Protein AF-A0A9J6D7W5-F1 (afdb_monomer)

Sequence (139 aa):
MAYDKLWVLECILMQMKSLQLYEHIRKHEIMALPSKTCLDKHFQGFKSTFGFNPKVFSALEQKTKDTYEFSLHGGLVFDELKLYENIALKAREKLSGFVDLGNFTEPEHKTSLSDHGLIIMFQPFQARASISYARGAAR

Foldseek 3Di:
DDDDPVLLVVLVVVCVVPVVVSVVCVVVVVDPHDDPVVSVVVVVVPDDDADDDVVVVVVVCVVCVPPDPLQQDWDKDKDKDFDDQDWDQDPVRDIDQFAPPDPPQDPVRRPPGFGIKIKIKTGGPNDPDIDIGIHTHDD

Radius of gyration: 18.97 Å; Cα contacts (8 Å, |Δi|>4): 175; chains: 1; bounding box: 42×45×46 Å

Solvent-accessible surface ar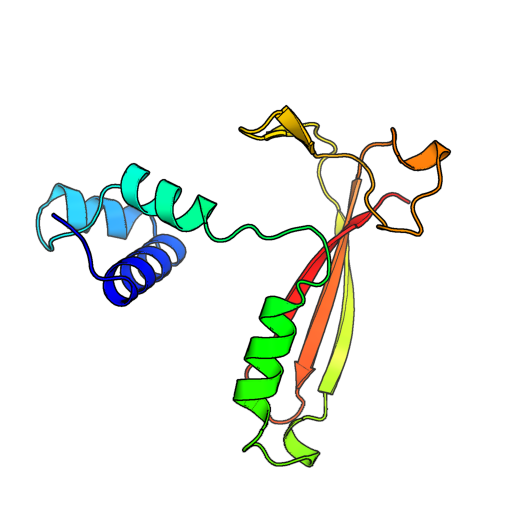ea (backbone atoms only — not comparable to full-atom values): 8279 Å² total; per-residue (Å²): 134,88,77,54,71,68,59,51,50,52,54,49,54,47,36,73,75,34,55,66,60,46,52,48,40,41,76,69,62,75,46,100,60,81,51,69,72,57,50,50,59,55,50,65,71,64,71,80,64,78,44,89,56,67,70,56,53,55,53,48,50,65,71,44,70,88,50,61,72,78,47,70,42,56,50,81,47,73,52,75,44,82,45,79,70,48,81,47,77,42,102,76,79,48,76,41,35,42,30,50,61,65,95,73,48,50,81,81,43,56,80,34,59,14,38,27,29,45,32,44,30,44,40,36,74,72,45,90,74,65,51,78,40,53,26,41,31,59,135

Nearest PDB structures (foldseek):
  8gym-assembly1_s3  T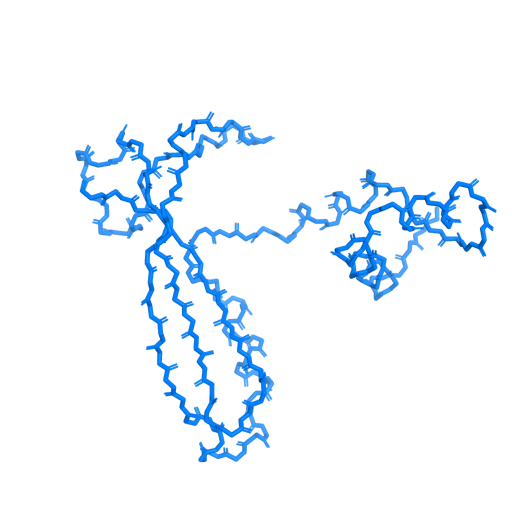M=3.105E-01  e=5.511E+00  Tetrahymena thermophila SB210
  2c7s-assembly1_A  TM=4.361E-01  e=7.538E+00  Homo sapiens
  7b9s-assembly1_E  TM=2.634E-01  e=8.544E+00  Mycobacterium xenopi RIVM700367

Structure (mmCIF, N/CA/C/O backbone):
data_AF-A0A9J6D7W5-F1
#
_entry.id   AF-A0A9J6D7W5-F1
#
loop_
_atom_site.group_PDB
_atom_site.id
_atom_site.type_symbol
_atom_site.label_atom_id
_atom_site.label_alt_id
_atom_site.label_comp_id
_atom_site.label_asym_id
_atom_site.label_entity_id
_atom_site.label_seq_id
_atom_site.pdbx_PDB_ins_code
_atom_site.Cartn_x
_atom_site.Cartn_y
_atom_site.Cartn_z
_atom_site.occupancy
_atom_site.B_iso_or_equiv
_atom_site.auth_seq_id
_atom_site.auth_comp_id
_atom_site.auth_asym_id
_atom_site.auth_atom_id
_atom_site.pdbx_PDB_model_num
ATOM 1 N N . MET A 1 1 ? -5.574 14.822 23.445 1.00 57.56 1 MET A N 1
ATOM 2 C CA . MET A 1 1 ? -6.059 13.454 23.716 1.00 57.56 1 MET A CA 1
ATOM 3 C C . MET A 1 1 ? -5.242 12.487 22.881 1.00 57.56 1 MET A C 1
ATOM 5 O O . MET A 1 1 ? -5.096 12.727 21.688 1.00 57.56 1 MET A O 1
ATOM 9 N N . ALA A 1 2 ? -4.647 11.471 23.502 1.00 77.25 2 ALA A N 1
ATOM 10 C CA . ALA A 1 2 ? -4.000 10.386 22.773 1.00 77.25 2 ALA A CA 1
ATOM 11 C C . ALA A 1 2 ? -5.084 9.363 22.415 1.00 77.25 2 ALA A C 1
ATOM 13 O O . ALA A 1 2 ? -5.760 8.863 23.309 1.00 77.25 2 ALA A O 1
ATOM 14 N N . TYR A 1 3 ? -5.295 9.118 21.125 1.00 84.12 3 TYR A N 1
ATOM 15 C CA . TYR A 1 3 ? -6.196 8.062 20.674 1.00 84.12 3 TYR A CA 1
ATOM 16 C C . TYR A 1 3 ? -5.473 6.719 20.737 1.00 84.12 3 TYR A C 1
ATOM 18 O O . TYR A 1 3 ? -4.271 6.649 20.469 1.00 84.12 3 TYR A O 1
ATOM 26 N N . ASP A 1 4 ? -6.206 5.660 21.071 1.00 89.62 4 ASP A N 1
ATOM 27 C CA . ASP A 1 4 ? -5.668 4.309 20.979 1.00 89.62 4 ASP A CA 1
ATOM 28 C C . ASP A 1 4 ? -5.394 3.925 19.514 1.00 89.62 4 ASP A C 1
ATOM 30 O O . ASP A 1 4 ? -6.107 4.340 18.597 1.00 89.62 4 ASP A O 1
ATOM 34 N N . LYS A 1 5 ? -4.352 3.123 19.279 1.00 87.25 5 LYS A N 1
ATOM 35 C CA . LYS A 1 5 ? -3.926 2.749 17.923 1.00 87.25 5 LYS A CA 1
ATOM 36 C C . LYS A 1 5 ? -4.986 1.922 17.197 1.00 87.25 5 LYS A C 1
ATOM 38 O O . LYS A 1 5 ? -5.144 2.099 15.991 1.00 87.25 5 LYS A O 1
ATOM 43 N N . LEU A 1 6 ? -5.705 1.050 17.911 1.00 89.81 6 LEU A N 1
ATOM 44 C CA . LEU A 1 6 ? -6.789 0.259 17.323 1.00 89.81 6 LEU A CA 1
ATOM 45 C C . LEU A 1 6 ? -7.963 1.161 16.948 1.00 89.81 6 LEU A C 1
ATOM 47 O O . LEU A 1 6 ? -8.497 1.049 15.850 1.00 89.81 6 LEU A O 1
ATOM 51 N N . TRP A 1 7 ? -8.292 2.127 17.807 1.00 91.12 7 TRP A N 1
ATOM 52 C CA . TRP A 1 7 ? -9.338 3.102 17.510 1.00 91.12 7 TRP A CA 1
ATOM 53 C C . TRP A 1 7 ? -9.027 3.947 16.270 1.00 91.12 7 TRP A C 1
ATOM 55 O O . TRP A 1 7 ? -9.885 4.147 15.411 1.00 91.12 7 TRP A O 1
ATOM 65 N N . VAL A 1 8 ? -7.781 4.410 16.133 1.00 90.94 8 VAL A N 1
ATOM 66 C CA . VAL A 1 8 ? -7.353 5.149 14.937 1.00 90.94 8 VAL A CA 1
ATOM 67 C C . VAL A 1 8 ? -7.432 4.272 13.685 1.00 90.94 8 VAL A C 1
ATOM 69 O O . VAL A 1 8 ? -7.832 4.767 12.634 1.00 90.94 8 VAL A O 1
ATOM 72 N N . LEU A 1 9 ? -7.094 2.982 13.782 1.00 90.38 9 LEU A N 1
ATOM 73 C CA . LEU A 1 9 ? -7.218 2.043 12.666 1.00 90.38 9 LEU A CA 1
ATOM 74 C C . LEU A 1 9 ? -8.679 1.878 12.219 1.00 90.38 9 LEU A C 1
ATOM 76 O O . LEU A 1 9 ? -8.950 1.947 11.024 1.00 90.38 9 LEU A O 1
ATOM 80 N N . GLU A 1 10 ? -9.619 1.735 13.153 1.00 91.81 10 GLU A N 1
ATOM 81 C CA . GLU A 1 10 ? -11.053 1.686 12.832 1.00 91.81 10 GLU A CA 1
ATOM 82 C C . GLU A 1 10 ? -11.529 2.983 12.166 1.00 91.81 10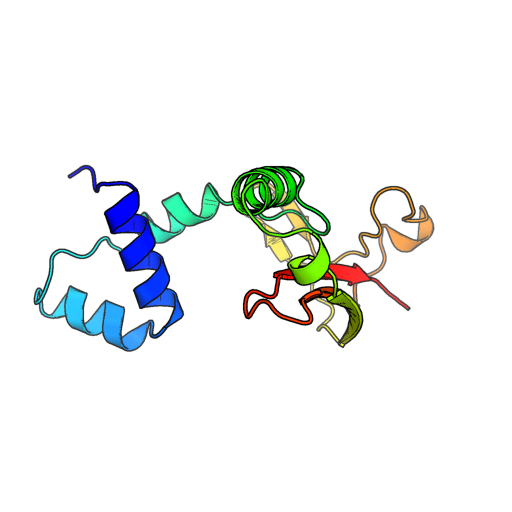 GLU A C 1
ATOM 84 O O . GLU A 1 10 ? -12.206 2.950 11.138 1.00 91.81 10 GLU A O 1
ATOM 89 N N . CYS A 1 11 ? -11.093 4.141 12.670 1.00 92.50 11 CYS A N 1
ATOM 90 C CA . CYS A 1 11 ? -11.404 5.436 12.058 1.00 92.50 11 CYS A CA 1
ATOM 91 C C . CYS A 1 11 ? -10.881 5.531 10.614 1.00 92.50 11 CYS A C 1
ATOM 93 O O . CYS A 1 11 ? -11.571 6.046 9.732 1.00 92.50 11 CYS A O 1
ATOM 95 N N . ILE A 1 12 ? -9.681 5.004 10.359 1.00 90.94 12 ILE A N 1
ATOM 96 C CA . ILE A 1 12 ? -9.101 4.897 9.017 1.00 90.94 12 ILE A CA 1
ATOM 97 C C . ILE A 1 12 ? -9.972 4.006 8.122 1.00 90.94 12 ILE A C 1
ATOM 99 O O . ILE A 1 12 ? -10.311 4.405 7.006 1.00 90.94 12 ILE A O 1
ATOM 103 N N . LEU A 1 13 ? -10.372 2.825 8.602 1.00 91.75 13 LEU A N 1
ATOM 104 C CA . LEU A 1 13 ? -11.224 1.901 7.850 1.00 91.75 13 LEU A CA 1
ATOM 105 C C . LEU A 1 13 ? -12.580 2.535 7.513 1.00 91.75 13 LEU A C 1
ATOM 107 O O . LEU A 1 13 ? -13.035 2.443 6.372 1.00 91.75 13 LEU A O 1
ATOM 111 N N . MET A 1 14 ? -13.195 3.239 8.464 1.00 92.44 14 MET A N 1
ATOM 112 C CA . MET A 1 14 ? -14.427 3.995 8.239 1.00 92.44 14 MET A CA 1
ATOM 113 C C . MET A 1 14 ? -14.248 5.071 7.164 1.00 92.44 14 MET A C 1
ATOM 115 O O . MET A 1 14 ? -15.067 5.165 6.247 1.00 92.44 14 MET A O 1
ATOM 119 N N . GLN A 1 15 ? -13.163 5.850 7.230 1.00 91.62 15 GLN A N 1
ATOM 120 C CA . GLN A 1 15 ? -12.862 6.885 6.241 1.00 91.62 15 GLN A CA 1
ATOM 121 C C . GLN A 1 15 ? -12.660 6.293 4.836 1.00 91.62 15 GLN A C 1
ATOM 123 O O . GLN A 1 15 ? -13.129 6.875 3.858 1.00 91.62 15 GLN A O 1
ATOM 128 N N . MET A 1 16 ? -12.007 5.128 4.731 1.00 89.75 16 MET A N 1
ATOM 129 C CA . MET A 1 16 ? -11.827 4.403 3.466 1.00 89.75 16 MET A CA 1
ATOM 130 C C . MET A 1 16 ? -13.153 3.905 2.878 1.00 89.75 16 MET A C 1
ATOM 132 O O . MET A 1 16 ? -13.280 3.824 1.659 1.00 89.75 16 MET A O 1
ATOM 136 N N . LYS A 1 17 ? -14.145 3.576 3.718 1.00 92.69 17 LYS A N 1
ATOM 137 C CA . LYS A 1 17 ? -15.490 3.185 3.266 1.00 92.69 17 LYS A CA 1
ATOM 138 C C . LYS A 1 17 ? -16.311 4.383 2.794 1.00 92.69 17 LYS A C 1
ATOM 140 O O . LYS A 1 17 ? -16.967 4.290 1.761 1.00 92.69 17 LYS A O 1
ATOM 145 N N . SER A 1 18 ? -16.300 5.490 3.537 1.00 93.69 18 SER A N 1
ATOM 146 C CA . SER A 1 18 ? -16.954 6.737 3.127 1.00 93.69 18 SER A CA 1
ATOM 147 C C . SER A 1 18 ? -16.397 7.948 3.874 1.00 93.69 18 SER A C 1
ATOM 149 O O . SER A 1 18 ? -16.630 8.133 5.071 1.00 93.69 18 SER A O 1
ATOM 151 N N . LEU A 1 19 ? -15.732 8.838 3.133 1.00 91.62 19 LEU A N 1
ATOM 152 C CA . LEU A 1 19 ? -15.229 10.105 3.667 1.00 91.62 19 LEU A CA 1
ATOM 153 C C . LEU A 1 19 ? -16.367 11.041 4.100 1.00 91.62 19 LEU A C 1
ATOM 155 O O . LEU A 1 19 ? -16.251 11.728 5.113 1.00 91.62 19 LEU A O 1
ATOM 159 N N . GLN A 1 20 ? -17.463 11.074 3.338 1.00 93.81 20 GLN A N 1
ATOM 160 C CA . GLN A 1 20 ? -18.594 11.964 3.613 1.00 93.81 20 GLN A CA 1
ATOM 161 C C . GLN A 1 20 ? -19.292 11.587 4.919 1.00 93.81 20 GLN A C 1
ATOM 163 O O . GLN A 1 20 ? -19.574 12.460 5.737 1.00 93.81 20 GLN A O 1
ATOM 168 N N . LEU A 1 21 ? -19.515 10.287 5.136 1.00 93.88 21 LEU A N 1
ATOM 169 C CA . LEU A 1 21 ? -20.118 9.789 6.369 1.00 93.88 21 LEU A CA 1
ATOM 170 C C . LEU A 1 21 ? -19.215 10.068 7.575 1.00 93.88 21 LEU A C 1
ATOM 172 O O . LEU A 1 21 ? -19.698 10.536 8.603 1.00 93.88 21 LEU A O 1
ATOM 176 N N . TYR A 1 22 ? -17.906 9.840 7.432 1.00 94.62 22 TYR A N 1
ATOM 177 C CA . TYR A 1 22 ? -16.933 10.123 8.487 1.00 94.62 22 TYR A CA 1
ATOM 178 C C . TYR A 1 22 ? -16.963 11.601 8.916 1.00 94.62 22 TYR A C 1
ATOM 180 O O . TYR A 1 22 ? -17.067 11.909 10.103 1.00 94.62 22 TYR A O 1
ATOM 188 N N . GLU A 1 23 ? -16.935 12.530 7.954 1.00 93.50 23 GLU A N 1
ATOM 189 C CA . GLU A 1 23 ? -17.006 13.967 8.246 1.00 93.50 23 GLU A CA 1
ATOM 190 C C . GLU A 1 23 ? -18.369 14.390 8.803 1.00 93.50 23 GLU A C 1
ATOM 192 O O . GLU A 1 23 ? -18.419 15.273 9.655 1.00 93.50 23 GLU A O 1
ATOM 197 N N . HIS A 1 24 ? -19.468 13.766 8.372 1.00 95.19 24 HIS A N 1
ATOM 198 C CA . HIS A 1 24 ? -20.793 14.028 8.932 1.00 95.19 24 HIS A CA 1
ATOM 199 C C . HIS A 1 24 ? -20.856 13.648 10.420 1.00 95.19 24 HIS A C 1
ATOM 201 O O . HIS A 1 24 ? -21.170 14.498 11.251 1.00 95.19 24 HIS A O 1
ATOM 207 N N . ILE A 1 25 ? -20.470 12.415 10.772 1.00 94.75 25 ILE A N 1
ATOM 208 C CA . ILE A 1 25 ? -20.447 11.929 12.165 1.00 94.75 25 ILE A CA 1
ATOM 209 C C . ILE A 1 25 ? -19.568 12.830 13.039 1.00 94.75 25 ILE A C 1
ATOM 211 O O . ILE A 1 25 ? -19.951 13.177 14.156 1.00 94.75 25 ILE A O 1
ATOM 215 N N . ARG A 1 26 ? -18.411 13.249 12.513 1.00 93.50 26 ARG A N 1
ATOM 216 C CA . ARG A 1 26 ? -17.476 14.130 13.214 1.00 93.50 26 ARG A CA 1
ATOM 217 C C . ARG A 1 26 ? -18.032 15.543 13.417 1.00 93.50 26 ARG A C 1
ATOM 219 O O . ARG A 1 26 ? -17.905 16.079 14.511 1.00 93.50 26 ARG A O 1
ATOM 226 N N . LYS A 1 27 ? -18.609 16.164 12.381 1.00 93.94 27 LYS A N 1
ATOM 227 C CA . LYS A 1 27 ? -19.135 17.544 12.440 1.00 93.94 27 LYS A CA 1
ATOM 228 C C . LYS A 1 27 ? -20.363 17.674 13.332 1.00 93.94 27 LYS A C 1
ATOM 230 O O . LYS A 1 27 ? -20.533 18.711 13.957 1.00 93.94 27 LYS A O 1
ATOM 235 N N . HIS A 1 28 ? -21.201 16.643 13.367 1.00 95.44 28 HIS A N 1
ATOM 236 C CA . HIS A 1 28 ? -22.376 16.592 14.234 1.00 95.44 28 HIS A CA 1
ATOM 237 C C . HIS A 1 28 ? -22.067 16.039 15.632 1.00 95.44 28 HIS A C 1
ATOM 239 O O . HIS A 1 28 ? -22.997 15.802 16.393 1.00 95.44 28 HIS A O 1
ATOM 245 N N . GLU A 1 29 ? -20.787 15.809 15.955 1.00 90.12 29 GLU A N 1
ATOM 246 C CA . GLU A 1 29 ? -20.323 15.330 17.266 1.00 90.12 29 GLU A CA 1
ATOM 247 C C . GLU A 1 29 ? -21.041 14.056 17.749 1.00 90.12 29 GLU A C 1
ATOM 249 O O . GLU A 1 29 ? -21.130 13.783 18.942 1.00 90.12 29 GLU A O 1
ATOM 254 N N . ILE A 1 30 ? -21.517 13.233 16.807 1.00 93.06 30 ILE A N 1
ATOM 255 C CA . ILE A 1 30 ? -22.225 11.977 17.095 1.00 93.06 30 ILE A CA 1
ATOM 256 C C . ILE A 1 30 ? -21.274 10.992 17.797 1.00 93.06 30 ILE A C 1
ATOM 258 O O . ILE A 1 30 ? -21.695 10.175 18.613 1.00 93.06 30 ILE A O 1
ATOM 262 N N . MET A 1 31 ? -19.979 11.067 17.476 1.00 89.94 31 MET A N 1
ATOM 263 C CA . MET A 1 31 ? -18.921 10.241 18.050 1.00 89.94 31 MET A CA 1
ATOM 264 C C . MET A 1 31 ? -17.596 11.012 18.098 1.00 89.94 31 MET A C 1
ATOM 266 O O . MET A 1 31 ? -17.302 11.825 17.219 1.00 89.94 31 MET A O 1
ATOM 270 N N . ALA A 1 32 ? -16.760 10.716 19.098 1.00 88.19 32 ALA A N 1
ATOM 271 C CA . ALA A 1 32 ? -15.424 11.291 19.236 1.00 88.19 32 ALA A CA 1
ATOM 272 C C . ALA A 1 32 ? -14.461 10.756 18.157 1.00 88.19 32 ALA A C 1
ATOM 274 O O . ALA A 1 32 ? -13.772 9.750 18.346 1.00 88.19 32 ALA A O 1
ATOM 275 N N . LEU A 1 33 ? -14.414 11.447 17.015 1.00 91.62 33 LEU A N 1
ATOM 276 C CA . LEU A 1 33 ? -13.577 11.087 15.873 1.00 91.62 33 LEU A CA 1
ATOM 277 C C . LEU A 1 33 ? -12.346 12.002 15.735 1.00 91.62 33 LEU A C 1
ATOM 279 O O . LEU A 1 33 ? -12.465 13.232 15.818 1.00 91.62 33 LEU A O 1
ATOM 283 N N . PRO A 1 34 ? -11.154 11.438 15.458 1.00 91.56 34 PRO A N 1
ATOM 284 C CA . PRO A 1 34 ? -9.967 12.226 15.163 1.00 91.56 34 PRO A CA 1
ATOM 285 C C . PRO A 1 34 ? -10.162 13.081 13.906 1.00 91.56 34 PRO A C 1
ATOM 287 O O . PRO A 1 34 ? -10.893 12.736 12.973 1.00 91.56 34 PRO A O 1
ATOM 290 N N . SER A 1 35 ? -9.471 14.221 13.864 1.00 89.12 35 SER A N 1
ATOM 291 C CA . SER A 1 35 ? -9.454 15.067 12.672 1.00 89.12 35 SER A CA 1
ATOM 292 C C . SER A 1 35 ? -8.737 14.379 11.514 1.00 89.12 35 SER A C 1
ATOM 294 O O . SER A 1 35 ? -7.829 13.571 11.722 1.00 89.12 35 SER A O 1
ATOM 296 N N . LYS A 1 36 ? -9.076 14.772 10.283 1.00 86.62 36 LYS A N 1
ATOM 297 C CA . LYS A 1 36 ? -8.385 14.308 9.075 1.00 86.62 36 LYS A CA 1
ATOM 298 C C . LYS A 1 36 ? -6.863 14.458 9.182 1.00 86.62 36 LYS A C 1
ATOM 300 O O . LYS A 1 36 ? -6.136 13.511 8.934 1.00 86.62 36 LYS A O 1
ATOM 305 N N . THR A 1 37 ? -6.378 15.593 9.688 1.00 87.12 37 THR A N 1
ATOM 306 C CA . THR A 1 37 ? -4.940 15.829 9.901 1.00 87.12 37 THR A CA 1
ATOM 307 C C . THR A 1 37 ? -4.313 14.842 10.892 1.00 87.12 37 THR A C 1
ATOM 309 O O . THR A 1 37 ? -3.140 14.497 10.767 1.00 87.12 37 THR A O 1
ATOM 312 N N . CYS A 1 38 ? -5.064 14.392 11.902 1.00 87.44 38 CYS A N 1
ATOM 313 C CA . CYS A 1 38 ? -4.604 13.374 12.844 1.00 87.44 38 CYS A CA 1
ATOM 314 C C . CYS A 1 38 ? -4.490 12.002 12.163 1.00 87.44 38 CYS A C 1
ATOM 316 O O . CYS A 1 38 ? -3.470 11.329 12.336 1.00 87.44 38 CYS A O 1
ATOM 318 N N . LEU A 1 39 ? -5.481 11.632 11.345 1.00 88.19 39 LEU A N 1
ATOM 319 C CA . LEU A 1 39 ? -5.448 10.408 10.542 1.00 88.19 39 LEU A CA 1
ATOM 320 C C . LEU A 1 39 ? -4.307 10.431 9.523 1.00 88.19 39 LEU A C 1
ATOM 322 O O . LEU A 1 39 ? -3.533 9.481 9.465 1.00 88.19 39 LEU A O 1
ATOM 326 N N . ASP A 1 40 ? -4.124 11.537 8.800 1.00 84.31 40 ASP A N 1
ATOM 327 C CA . ASP A 1 40 ? -3.056 11.700 7.806 1.00 84.31 40 ASP A CA 1
ATOM 328 C C . ASP A 1 40 ? -1.665 11.507 8.432 1.00 84.31 40 ASP A C 1
ATOM 330 O O . ASP A 1 40 ? -0.800 10.847 7.856 1.00 84.31 40 ASP A O 1
ATOM 334 N N . LYS A 1 41 ? -1.446 12.018 9.652 1.00 85.75 41 LYS A N 1
ATOM 335 C CA . LYS A 1 41 ? -0.198 11.795 10.404 1.00 85.75 41 LYS A CA 1
ATOM 336 C C . LYS A 1 41 ? 0.038 10.317 10.718 1.00 85.75 41 LYS A C 1
ATOM 338 O O . LYS A 1 41 ? 1.176 9.859 10.639 1.00 85.75 41 LYS A O 1
ATOM 343 N N . HIS A 1 42 ? -1.014 9.569 11.051 1.00 83.56 42 HIS A N 1
ATOM 344 C CA . HIS A 1 42 ? -0.908 8.126 11.278 1.00 83.56 42 HIS A CA 1
ATOM 345 C C . HIS A 1 42 ? -0.670 7.379 9.961 1.00 83.56 42 HIS A C 1
ATOM 347 O O . HIS A 1 42 ? 0.222 6.533 9.895 1.00 83.56 42 HIS A O 1
ATOM 353 N N . PHE A 1 43 ? -1.368 7.760 8.888 1.00 79.25 43 PHE A N 1
ATOM 354 C CA . PHE A 1 43 ? -1.167 7.238 7.536 1.00 79.25 43 PHE A CA 1
ATOM 355 C C . PHE A 1 43 ? 0.263 7.422 7.024 1.00 79.25 43 PHE A C 1
ATOM 357 O O . PHE A 1 43 ? 0.824 6.503 6.436 1.00 79.25 43 PHE A O 1
ATOM 364 N N . GLN A 1 44 ? 0.904 8.560 7.300 1.00 75.81 44 GLN A N 1
ATOM 365 C CA . GLN A 1 44 ? 2.305 8.794 6.926 1.00 75.81 44 GLN A CA 1
ATOM 366 C C . GLN A 1 44 ? 3.288 7.797 7.567 1.00 75.81 44 GLN A C 1
ATOM 368 O O . GLN A 1 44 ? 4.380 7.584 7.030 1.00 75.81 44 GLN A O 1
ATOM 373 N N . GLY A 1 45 ? 2.919 7.184 8.698 1.00 70.88 45 GLY A N 1
ATOM 374 C CA . GLY A 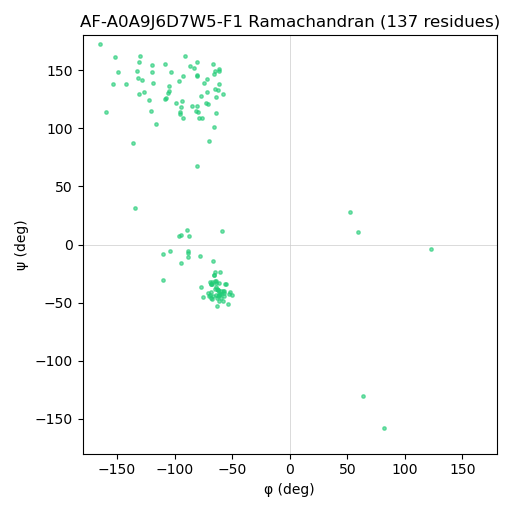1 45 ? 3.676 6.097 9.320 1.00 70.88 45 GLY A CA 1
ATOM 375 C C . GLY A 1 45 ? 3.626 4.799 8.508 1.00 70.88 45 GLY A C 1
ATOM 376 O O . GLY A 1 45 ? 4.619 4.069 8.445 1.00 70.88 45 GLY A O 1
ATOM 377 N N . PHE A 1 46 ? 2.516 4.550 7.808 1.00 70.19 46 PHE A N 1
ATOM 378 C CA . PHE A 1 46 ? 2.345 3.441 6.872 1.00 70.19 46 PHE A CA 1
ATOM 379 C C . PHE A 1 46 ? 2.987 3.787 5.522 1.00 70.19 46 PHE A C 1
ATOM 381 O O . PHE A 1 46 ? 2.324 3.982 4.505 1.00 70.19 46 PHE A O 1
ATOM 388 N N . LYS A 1 47 ? 4.318 3.885 5.491 1.00 62.69 47 LYS A N 1
ATOM 389 C CA . LYS A 1 47 ? 5.049 4.013 4.226 1.00 62.69 47 LYS A CA 1
ATOM 390 C C . LYS A 1 47 ? 4.889 2.735 3.404 1.00 62.69 47 LYS A C 1
ATOM 392 O O . LYS A 1 47 ? 5.585 1.753 3.649 1.00 62.69 47 LYS A O 1
ATOM 397 N N . SER A 1 48 ? 4.011 2.774 2.409 1.00 61.41 48 SER A N 1
ATOM 398 C CA . SER A 1 48 ? 4.030 1.815 1.308 1.00 61.41 48 SER A CA 1
ATOM 399 C C . SER A 1 48 ? 5.078 2.267 0.289 1.00 61.41 48 SER A C 1
ATOM 401 O O . SER A 1 48 ? 4.995 3.363 -0.271 1.00 61.41 48 SER A O 1
ATOM 403 N N . THR A 1 49 ? 6.132 1.473 0.123 1.00 62.69 49 THR A N 1
ATOM 404 C CA . THR A 1 49 ? 7.095 1.615 -0.975 1.00 62.69 49 THR A CA 1
ATOM 405 C C . THR A 1 49 ? 6.589 0.844 -2.188 1.00 62.69 49 THR A C 1
ATOM 407 O O . THR A 1 49 ? 5.861 -0.129 -2.026 1.00 62.69 49 THR A O 1
ATOM 410 N N . PHE A 1 50 ? 6.979 1.255 -3.397 1.00 66.50 50 PHE A N 1
ATOM 411 C CA . PHE A 1 50 ? 6.638 0.505 -4.605 1.00 66.50 50 PHE A CA 1
ATOM 412 C C . PHE A 1 50 ? 7.242 -0.905 -4.575 1.00 66.50 50 PHE A C 1
ATOM 414 O O . PHE A 1 50 ? 8.402 -1.105 -4.201 1.00 66.50 50 PHE A O 1
ATOM 421 N N . GLY A 1 51 ? 6.448 -1.885 -5.005 1.00 71.25 51 GLY A N 1
ATOM 422 C CA . GLY A 1 51 ? 6.803 -3.300 -4.973 1.00 71.25 51 GLY A CA 1
ATOM 423 C C . GLY A 1 51 ? 6.580 -3.986 -3.627 1.00 71.25 51 GLY A C 1
ATOM 424 O O . GLY A 1 51 ? 5.757 -3.582 -2.809 1.00 71.25 51 GLY A O 1
ATOM 425 N N . PHE A 1 52 ? 7.301 -5.084 -3.433 1.00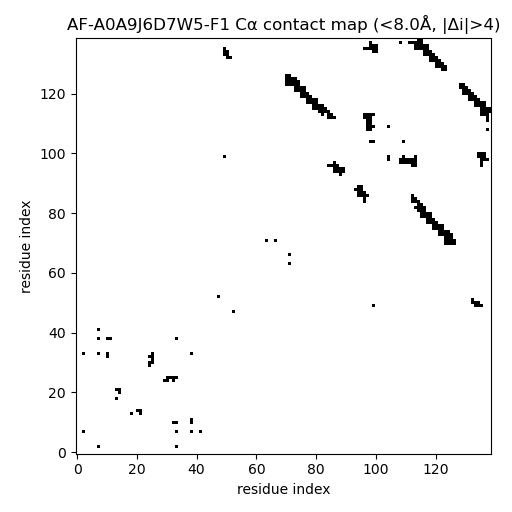 75.44 52 PHE A N 1
ATOM 426 C CA . PHE A 1 52 ? 7.107 -6.001 -2.319 1.00 75.44 52 PHE A CA 1
ATOM 427 C C . PHE A 1 52 ? 7.605 -5.417 -0.994 1.00 75.44 52 PHE A C 1
ATOM 429 O O . PHE A 1 52 ? 8.777 -5.072 -0.857 1.00 75.44 52 PHE A O 1
ATOM 436 N N . ASN A 1 53 ? 6.711 -5.321 -0.005 1.00 78.94 53 ASN A N 1
ATOM 437 C CA . ASN A 1 53 ? 7.049 -4.863 1.341 1.00 78.94 53 ASN A CA 1
ATOM 438 C C . ASN A 1 53 ? 7.323 -6.073 2.253 1.00 78.94 53 ASN A C 1
ATOM 440 O O . ASN A 1 53 ? 6.373 -6.781 2.598 1.00 78.94 53 ASN A O 1
ATOM 444 N N . PRO A 1 54 ? 8.571 -6.286 2.716 1.00 83.25 54 PRO A N 1
ATOM 445 C CA . PRO A 1 54 ? 8.921 -7.432 3.557 1.00 83.25 54 PRO A CA 1
ATOM 446 C C . PRO A 1 54 ? 8.076 -7.537 4.828 1.00 83.25 54 PRO A C 1
ATOM 448 O O . PRO A 1 54 ? 7.729 -8.634 5.245 1.00 83.25 54 PRO A O 1
ATOM 451 N N . LYS A 1 55 ? 7.668 -6.400 5.412 1.00 83.88 55 LYS A N 1
ATOM 452 C CA . LYS A 1 55 ? 6.839 -6.385 6.628 1.00 83.88 55 LYS A CA 1
ATOM 453 C C . LYS A 1 55 ? 5.467 -7.008 6.400 1.00 83.88 55 LYS A C 1
ATOM 455 O O . LYS A 1 55 ? 4.917 -7.614 7.315 1.00 83.88 55 LYS A O 1
ATOM 460 N N . VAL A 1 56 ? 4.918 -6.847 5.195 1.00 82.00 56 VAL A N 1
ATOM 461 C CA . VAL A 1 56 ? 3.646 -7.470 4.828 1.00 82.00 56 VAL A CA 1
ATOM 462 C C . VAL A 1 56 ? 3.846 -8.979 4.736 1.00 82.00 56 VAL A C 1
ATOM 464 O O . VAL A 1 56 ? 3.088 -9.705 5.363 1.00 82.00 56 VAL A O 1
ATOM 467 N N . PHE A 1 57 ? 4.909 -9.454 4.080 1.00 84.69 57 PHE A N 1
ATOM 468 C CA . PHE A 1 57 ? 5.221 -10.888 4.029 1.00 84.69 57 PHE A CA 1
ATOM 469 C C . PHE A 1 57 ? 5.445 -11.506 5.410 1.00 84.69 57 PHE A C 1
ATOM 471 O O . PHE A 1 57 ? 4.879 -12.556 5.679 1.00 84.69 57 PHE A O 1
ATOM 478 N N . SER A 1 58 ? 6.158 -10.839 6.321 1.00 88.50 58 SER A N 1
ATOM 479 C CA . SER A 1 58 ? 6.318 -11.331 7.698 1.00 88.50 58 SER A CA 1
ATOM 480 C C . SER A 1 58 ? 4.987 -11.415 8.455 1.00 88.50 58 SER A C 1
ATOM 482 O O . SER A 1 58 ? 4.752 -12.365 9.198 1.00 88.50 58 SER A O 1
ATOM 484 N N . ALA A 1 59 ? 4.090 -10.442 8.264 1.00 86.12 59 ALA A N 1
ATOM 485 C CA . ALA A 1 59 ? 2.758 -10.480 8.868 1.00 86.12 59 ALA A CA 1
ATOM 486 C C . ALA A 1 59 ? 1.883 -11.596 8.269 1.00 86.12 59 ALA A C 1
ATOM 488 O O . ALA A 1 59 ? 1.081 -12.206 8.976 1.00 86.12 59 ALA A O 1
ATOM 489 N N . LEU A 1 60 ? 2.044 -11.879 6.974 1.00 84.56 60 LEU A N 1
ATOM 490 C CA . LEU A 1 60 ? 1.358 -12.980 6.301 1.00 84.56 60 LEU A CA 1
ATOM 491 C C . LEU A 1 60 ? 1.868 -14.332 6.742 1.00 84.56 60 LEU A C 1
ATOM 493 O O . LEU A 1 60 ? 1.053 -15.199 7.033 1.00 84.56 60 LEU A O 1
ATOM 497 N N . GLU A 1 61 ? 3.182 -14.488 6.847 1.00 88.00 61 GLU A N 1
ATOM 498 C CA . GLU A 1 61 ? 3.807 -15.687 7.385 1.00 88.00 61 GLU A CA 1
ATOM 499 C C . GLU A 1 61 ? 3.232 -15.986 8.770 1.00 88.00 61 GLU A C 1
ATOM 501 O O . GLU A 1 61 ? 2.700 -17.068 8.979 1.00 88.00 61 GLU A O 1
ATOM 506 N N . GLN A 1 62 ? 3.211 -15.000 9.676 1.00 89.31 62 GLN A N 1
ATOM 507 C CA . GLN A 1 62 ? 2.610 -15.153 11.005 1.00 89.31 62 GLN A CA 1
ATOM 508 C C . GLN A 1 62 ? 1.138 -15.574 10.965 1.00 89.31 62 GLN A C 1
ATOM 510 O O . GLN A 1 62 ? 0.756 -16.467 11.712 1.00 89.31 62 GLN A O 1
ATOM 515 N N . LYS A 1 63 ? 0.321 -14.972 10.091 1.00 84.62 63 LYS A N 1
ATOM 516 C CA . LYS A 1 63 ? -1.091 -15.359 9.924 1.00 84.62 63 LYS A CA 1
ATOM 517 C C . LYS A 1 63 ? -1.276 -16.765 9.357 1.00 84.62 63 LYS A C 1
ATOM 519 O O . LYS A 1 63 ? -2.316 -17.372 9.573 1.00 84.62 63 LYS A O 1
ATOM 524 N N . THR A 1 64 ? -0.291 -17.242 8.612 1.00 83.69 64 THR A N 1
ATOM 525 C CA . THR A 1 64 ? -0.369 -18.471 7.825 1.00 83.69 64 THR A CA 1
ATOM 526 C C . THR A 1 64 ? 0.173 -19.689 8.580 1.00 83.69 64 THR A C 1
ATOM 528 O O . THR A 1 64 ? -0.141 -20.814 8.208 1.00 83.69 64 THR A O 1
ATOM 531 N N . LYS A 1 65 ? 0.925 -19.490 9.674 1.00 86.12 65 LYS A N 1
ATOM 532 C CA . LYS A 1 65 ? 1.563 -20.569 10.458 1.00 86.12 65 LYS A CA 1
ATOM 533 C C . LYS A 1 65 ? 0.613 -21.685 10.887 1.00 86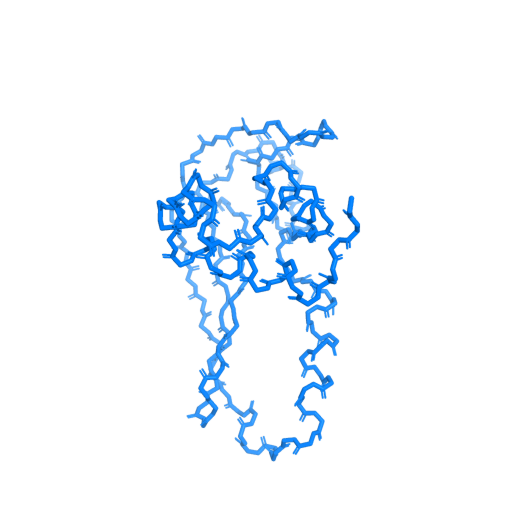.12 65 LYS A C 1
ATOM 535 O O . LYS A 1 65 ? 0.984 -22.848 10.798 1.00 86.12 65 LYS A O 1
ATOM 540 N N . ASP A 1 66 ? -0.598 -21.332 11.306 1.00 84.00 66 ASP A N 1
ATOM 541 C CA . ASP A 1 66 ? -1.582 -22.295 11.818 1.00 84.00 66 ASP A CA 1
ATOM 542 C C . ASP A 1 66 ? -2.561 -22.778 10.734 1.00 84.00 66 ASP A C 1
ATOM 544 O O . ASP A 1 66 ? -3.565 -23.427 11.024 1.00 84.00 66 ASP A O 1
ATOM 548 N N . THR A 1 67 ? -2.311 -22.426 9.470 1.00 81.19 67 THR A N 1
ATOM 549 C CA . THR A 1 67 ? -3.222 -22.722 8.363 1.00 81.19 67 THR A CA 1
ATOM 550 C C . THR A 1 67 ? -2.797 -24.007 7.650 1.00 81.19 67 THR A C 1
ATOM 552 O O . THR A 1 67 ? -1.616 -24.259 7.435 1.00 81.19 67 THR A O 1
ATOM 555 N N . TYR A 1 68 ? -3.771 -24.826 7.252 1.00 83.12 68 TYR A N 1
ATOM 556 C CA . TYR A 1 68 ? -3.527 -26.082 6.547 1.00 83.12 68 TYR A CA 1
ATOM 557 C C . TYR A 1 68 ? -2.840 -25.864 5.191 1.00 83.12 68 TYR A C 1
ATOM 559 O O . TYR A 1 68 ? -3.297 -25.051 4.388 1.00 83.12 68 TYR A O 1
ATOM 567 N N . GLU A 1 69 ? -1.796 -26.635 4.893 1.00 81.25 69 GLU A N 1
ATOM 568 C CA . GLU A 1 69 ? -0.933 -26.461 3.714 1.00 81.25 69 GLU A CA 1
ATOM 569 C C . GLU A 1 69 ? -1.705 -26.395 2.382 1.00 81.25 69 GLU A C 1
ATOM 571 O O . GLU A 1 69 ? -1.470 -25.511 1.556 1.00 81.25 69 GLU A O 1
ATOM 576 N N . PHE A 1 70 ? -2.714 -27.249 2.182 1.00 80.75 70 PHE A N 1
ATOM 577 C CA . PHE A 1 70 ? -3.507 -27.230 0.944 1.00 80.75 70 PHE A CA 1
ATOM 578 C C . PHE A 1 70 ? -4.330 -25.950 0.766 1.00 80.75 70 PHE A C 1
ATOM 580 O O . PHE A 1 70 ? -4.581 -25.529 -0.361 1.00 80.75 70 PHE A O 1
ATOM 587 N N . SER A 1 71 ? -4.695 -25.283 1.860 1.00 78.94 71 SER A N 1
ATOM 588 C CA . SER A 1 71 ? -5.441 -24.023 1.796 1.00 78.94 71 SER A CA 1
ATOM 589 C C . SER A 1 71 ? -4.569 -22.813 1.436 1.00 78.94 71 SER A C 1
ATOM 591 O O . SER A 1 71 ? -5.099 -21.747 1.122 1.00 78.94 71 SER A O 1
ATOM 593 N N . LEU A 1 72 ? -3.242 -22.995 1.425 1.00 81.69 72 LEU A N 1
ATOM 594 C CA . LEU A 1 72 ? -2.251 -21.990 1.027 1.00 81.69 72 LEU A CA 1
ATOM 595 C C . LEU A 1 72 ? -1.939 -22.008 -0.464 1.00 81.69 72 LEU A C 1
ATOM 597 O O . LEU A 1 72 ? -1.219 -21.141 -0.952 1.00 81.69 72 LEU A O 1
ATOM 601 N N . HIS A 1 73 ? -2.495 -22.970 -1.195 1.00 87.19 73 HIS A N 1
ATOM 602 C CA . HIS A 1 73 ? -2.363 -23.019 -2.638 1.00 87.19 73 HIS A CA 1
ATOM 603 C C . HIS A 1 73 ? -3.257 -21.955 -3.278 1.00 87.19 73 HIS A C 1
ATOM 605 O O . HIS A 1 73 ? -4.398 -21.724 -2.864 1.00 87.19 73 HIS A O 1
ATOM 611 N N . GLY A 1 74 ? -2.728 -21.300 -4.304 1.00 88.19 74 GLY A N 1
ATOM 612 C CA . GLY A 1 74 ? -3.400 -20.216 -4.999 1.00 88.19 74 GLY A CA 1
ATOM 613 C C . GLY A 1 74 ? -2.752 -19.900 -6.334 1.00 88.19 74 GLY A C 1
ATOM 614 O O . GLY A 1 74 ? -1.686 -20.416 -6.667 1.00 88.19 74 GLY A O 1
ATOM 615 N N . GLY A 1 75 ? -3.409 -19.032 -7.092 1.00 89.12 75 GLY A N 1
ATOM 616 C CA . GLY A 1 75 ? -2.876 -18.461 -8.319 1.00 89.12 75 GLY A CA 1
ATOM 617 C C . GLY A 1 75 ? -2.166 -17.139 -8.050 1.00 89.12 75 GLY A C 1
ATOM 618 O O . GLY A 1 75 ? -2.603 -16.341 -7.217 1.00 89.12 75 GLY A O 1
ATOM 619 N N . LEU A 1 76 ? -1.091 -16.889 -8.795 1.00 90.44 76 LEU A N 1
ATOM 620 C CA . LEU A 1 76 ? -0.527 -15.553 -8.936 1.00 90.44 76 LEU A CA 1
ATOM 621 C C . LEU A 1 76 ? -1.115 -14.923 -10.197 1.00 90.44 76 LEU A C 1
ATOM 623 O O . LEU A 1 76 ? -0.923 -15.438 -11.296 1.00 90.44 76 LEU A O 1
ATOM 627 N N . VAL A 1 77 ? -1.834 -13.822 -10.030 1.00 89.9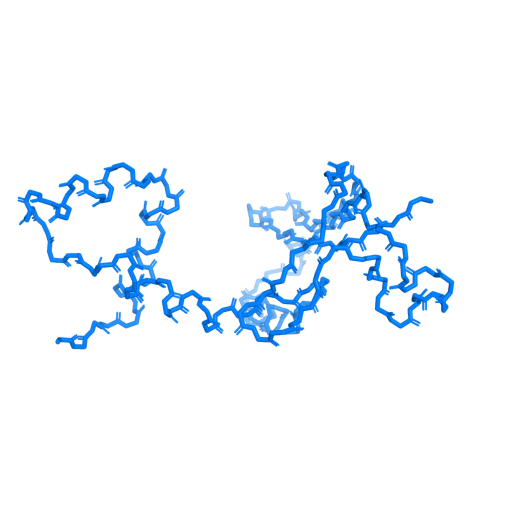4 77 VAL A N 1
ATOM 628 C CA . VAL A 1 77 ? -2.391 -13.032 -11.126 1.00 89.94 77 VAL A CA 1
ATOM 629 C C . VAL A 1 77 ? -1.547 -11.778 -11.266 1.00 89.94 77 VAL A C 1
ATOM 631 O O . VAL A 1 77 ? -1.252 -11.114 -10.274 1.00 89.94 77 VAL A O 1
ATOM 634 N N . PHE A 1 78 ? -1.152 -11.455 -12.487 1.00 90.00 78 PHE A N 1
ATOM 635 C CA . PHE A 1 78 ? -0.455 -10.219 -12.797 1.00 90.00 78 PHE A CA 1
ATOM 636 C C . PHE A 1 78 ? -1.164 -9.517 -13.948 1.00 90.00 78 PHE A C 1
ATOM 638 O O . PHE A 1 78 ? -1.654 -10.176 -14.863 1.00 90.00 78 PHE A O 1
ATOM 645 N N . ASP A 1 79 ? -1.239 -8.195 -13.871 1.00 90.81 79 ASP A N 1
ATOM 646 C CA . ASP A 1 79 ? -1.842 -7.356 -14.904 1.00 90.81 79 ASP A CA 1
ATOM 647 C C . ASP A 1 79 ? -1.203 -5.960 -14.901 1.00 90.81 79 ASP A C 1
ATOM 649 O O . ASP A 1 79 ? -0.573 -5.554 -13.920 1.00 90.81 79 ASP A O 1
ATOM 653 N N . GLU A 1 80 ? -1.361 -5.217 -15.991 1.00 87.44 80 GLU A N 1
ATOM 654 C CA . GLU A 1 80 ? -0.858 -3.854 -16.152 1.00 87.44 80 GLU A CA 1
ATOM 655 C C . GLU A 1 80 ? -2.011 -2.848 -16.130 1.00 87.44 80 GLU A C 1
ATOM 657 O O . GLU A 1 80 ? -2.936 -2.901 -16.937 1.00 87.44 80 GLU A O 1
ATOM 662 N N . LEU A 1 81 ? -1.928 -1.861 -15.240 1.00 87.50 81 LEU A N 1
ATOM 663 C CA . LEU A 1 81 ? -2.854 -0.736 -15.217 1.00 87.50 81 LEU A CA 1
ATOM 664 C C . LEU A 1 81 ? -2.222 0.466 -15.918 1.00 87.50 81 LEU A C 1
ATOM 666 O O . LEU A 1 81 ? -1.184 0.946 -15.471 1.00 87.50 81 LEU A O 1
ATOM 670 N N . LYS A 1 82 ? -2.851 1.006 -16.966 1.00 87.50 82 LYS A N 1
ATOM 671 C CA . LYS A 1 82 ? -2.410 2.276 -17.564 1.00 87.50 82 LYS A CA 1
ATOM 672 C C . LYS A 1 82 ? -2.568 3.411 -16.544 1.00 87.50 82 LYS A C 1
ATOM 674 O O . LYS A 1 82 ? -3.645 3.608 -15.980 1.00 87.50 82 LYS A O 1
ATOM 679 N N . LEU A 1 83 ? -1.492 4.154 -16.313 1.00 84.38 83 LEU A N 1
ATOM 680 C CA . LEU A 1 83 ? -1.427 5.315 -15.433 1.00 84.38 83 LEU A CA 1
ATOM 681 C C . LEU A 1 83 ? -1.304 6.594 -16.265 1.00 84.38 83 LEU A C 1
ATOM 683 O O . LEU A 1 83 ? -0.820 6.586 -17.395 1.00 84.38 83 LEU A O 1
ATOM 687 N N . TYR A 1 84 ? -1.729 7.712 -15.683 1.00 83.81 84 TYR A N 1
ATOM 688 C CA . TYR A 1 84 ? -1.390 9.020 -16.226 1.00 83.81 84 TYR A CA 1
ATOM 689 C C . TYR A 1 84 ? 0.052 9.355 -15.865 1.00 83.81 84 TYR A C 1
ATOM 691 O O . TYR A 1 84 ? 0.420 9.329 -14.688 1.00 83.81 84 TYR A O 1
ATOM 699 N N . GLU A 1 85 ? 0.835 9.719 -16.871 1.00 83.50 85 GLU A N 1
ATOM 700 C CA . GLU A 1 85 ? 2.197 10.203 -16.689 1.00 83.50 85 GLU A CA 1
ATOM 701 C C . GLU A 1 85 ? 2.168 11.521 -15.911 1.00 83.50 85 GLU A C 1
ATOM 703 O O . GLU A 1 85 ? 1.638 12.535 -16.369 1.00 83.50 85 GLU A O 1
ATOM 708 N N . ASN A 1 86 ? 2.694 11.503 -14.687 1.00 81.31 86 ASN A N 1
ATOM 709 C CA . ASN A 1 86 ? 2.743 12.684 -13.837 1.00 81.31 86 ASN A CA 1
ATOM 710 C C . ASN A 1 86 ? 3.906 12.587 -12.849 1.00 81.31 86 ASN A C 1
ATOM 712 O O . ASN A 1 86 ? 4.130 11.544 -12.233 1.00 81.31 86 ASN A O 1
ATOM 716 N N . ILE A 1 87 ? 4.606 13.704 -12.660 1.00 80.75 87 ILE A N 1
ATOM 717 C CA . ILE A 1 87 ? 5.639 13.856 -11.645 1.00 80.75 87 ILE A CA 1
ATOM 718 C C . ILE A 1 87 ? 5.023 14.500 -10.401 1.00 80.75 87 ILE A C 1
ATOM 720 O O . ILE A 1 87 ? 4.663 15.675 -10.394 1.00 80.75 87 ILE A O 1
ATOM 724 N N . ALA A 1 88 ? 4.975 13.746 -9.306 1.00 78.25 88 ALA A N 1
ATOM 725 C CA . ALA A 1 88 ? 4.546 14.244 -8.008 1.00 78.25 88 ALA A CA 1
ATOM 726 C C . ALA A 1 88 ? 5.735 14.382 -7.049 1.00 78.25 88 ALA A C 1
ATOM 728 O O . ALA A 1 88 ? 6.458 13.415 -6.777 1.00 78.25 88 ALA A O 1
ATOM 729 N N . LEU A 1 89 ? 5.892 15.578 -6.477 1.00 75.38 89 LEU A N 1
ATOM 730 C CA . LEU A 1 89 ? 6.795 15.844 -5.359 1.00 75.38 89 LEU A CA 1
ATOM 731 C C . LEU A 1 89 ? 6.135 15.391 -4.053 1.00 75.38 89 LEU A C 1
ATOM 733 O O . LEU A 1 89 ? 5.124 15.945 -3.621 1.00 75.38 89 LEU A O 1
ATOM 737 N N . LYS A 1 90 ? 6.701 14.372 -3.399 1.00 72.31 90 LYS A N 1
ATOM 738 C CA . LYS A 1 90 ? 6.253 13.974 -2.056 1.00 72.31 90 LYS A CA 1
ATOM 739 C C . LYS A 1 90 ? 6.862 14.900 -1.004 1.00 72.31 90 LYS A C 1
ATOM 741 O O . LYS A 1 90 ? 7.943 15.442 -1.203 1.00 72.31 90 LYS A O 1
ATOM 746 N N . ALA A 1 91 ? 6.216 14.992 0.163 1.00 63.31 91 ALA A N 1
ATOM 747 C CA . ALA A 1 91 ? 6.568 15.858 1.304 1.00 63.31 91 ALA A CA 1
ATOM 748 C C . ALA A 1 91 ? 7.976 15.651 1.929 1.00 63.31 91 ALA A C 1
ATOM 750 O O . ALA A 1 91 ? 8.244 16.136 3.022 1.00 63.31 91 ALA A O 1
ATOM 751 N N . ARG A 1 92 ? 8.868 14.893 1.280 1.00 61.66 92 ARG A N 1
ATOM 752 C CA . ARG A 1 92 ? 10.268 14.652 1.669 1.00 61.66 92 ARG A CA 1
ATOM 753 C C . ARG A 1 92 ? 11.221 14.786 0.476 1.00 61.66 92 ARG A C 1
ATOM 755 O O . ARG A 1 92 ? 12.157 14.003 0.374 1.00 61.66 92 ARG A O 1
ATOM 762 N N . GLU A 1 93 ? 10.885 15.651 -0.483 1.00 57.75 93 GLU A N 1
ATOM 763 C CA . GLU A 1 93 ? 11.662 15.906 -1.714 1.00 57.75 93 GLU A CA 1
ATOM 764 C C . GLU A 1 93 ? 11.883 14.671 -2.604 1.00 57.75 93 GLU A C 1
ATOM 766 O O . GLU A 1 93 ? 12.630 14.701 -3.578 1.00 57.75 93 GLU A O 1
ATOM 771 N N . LYS A 1 94 ? 11.189 13.565 -2.315 1.00 66.19 94 LYS A N 1
ATOM 772 C CA . LYS A 1 94 ? 11.229 12.379 -3.159 1.00 66.19 94 LYS A CA 1
ATOM 773 C C . LYS A 1 94 ? 10.314 12.609 -4.353 1.00 66.19 94 LYS A C 1
ATOM 775 O O . LYS A 1 94 ? 9.087 12.610 -4.209 1.00 66.19 94 LYS A O 1
ATOM 780 N N . LEU A 1 95 ? 10.934 12.778 -5.511 1.00 74.00 95 LEU A N 1
ATOM 781 C CA . LEU A 1 95 ? 10.264 12.785 -6.799 1.00 74.00 95 LEU A CA 1
ATOM 782 C C . LEU A 1 95 ? 9.662 11.390 -7.055 1.00 74.00 95 LEU A C 1
ATOM 784 O O . LEU A 1 95 ? 10.293 10.364 -6.791 1.00 74.00 95 LEU A O 1
ATOM 788 N N . SER A 1 96 ? 8.410 11.345 -7.496 1.00 75.62 96 SER A N 1
ATOM 789 C CA . SER A 1 96 ? 7.706 10.114 -7.869 1.00 75.62 96 SER A CA 1
ATOM 790 C C . SER A 1 96 ? 7.007 10.310 -9.205 1.00 75.62 96 SER A C 1
ATOM 792 O O . SER A 1 96 ? 6.621 11.435 -9.504 1.00 75.62 96 SER A O 1
ATOM 794 N N . GLY A 1 97 ? 6.866 9.243 -9.992 1.00 76.12 97 GLY A N 1
ATOM 795 C CA . GLY A 1 97 ? 6.341 9.327 -11.362 1.00 76.12 97 GLY A CA 1
ATOM 796 C C . GLY A 1 97 ? 7.279 8.774 -12.433 1.00 76.12 97 GLY A C 1
ATOM 797 O O . GLY A 1 97 ? 6.893 8.721 -13.592 1.00 76.12 97 GLY A O 1
ATOM 798 N N . PHE A 1 98 ? 8.483 8.345 -12.054 1.00 83.81 98 PHE A N 1
ATOM 799 C CA . PHE A 1 98 ? 9.423 7.664 -12.944 1.00 83.81 98 PHE A CA 1
ATOM 800 C C . PHE A 1 98 ? 9.241 6.157 -12.889 1.00 83.81 98 PHE A C 1
ATOM 802 O O . PHE A 1 98 ? 8.673 5.627 -11.927 1.00 83.81 98 PHE A O 1
ATOM 809 N N . VAL A 1 99 ? 9.767 5.482 -13.903 1.00 83.12 99 VAL A N 1
ATOM 810 C CA . VAL A 1 99 ? 9.874 4.025 -13.926 1.00 83.12 99 VAL A CA 1
ATOM 811 C C . VAL A 1 99 ? 10.690 3.543 -12.729 1.00 83.12 99 VAL A C 1
ATOM 813 O O . VAL A 1 99 ? 11.787 4.034 -12.460 1.00 83.12 99 VAL A O 1
ATOM 816 N N . ASP A 1 100 ? 10.147 2.567 -12.003 1.00 80.12 100 ASP A N 1
ATOM 817 C CA . ASP A 1 100 ? 10.806 1.951 -10.854 1.00 80.12 100 ASP A CA 1
ATOM 818 C C . ASP A 1 100 ? 10.636 0.430 -10.917 1.00 80.12 100 ASP A C 1
ATOM 820 O O . ASP A 1 100 ? 9.726 -0.149 -10.321 1.00 80.12 100 ASP A O 1
ATOM 824 N N . LEU A 1 101 ? 11.554 -0.230 -11.625 1.00 77.12 101 LEU A N 1
ATOM 825 C CA . LEU A 1 101 ? 11.683 -1.690 -11.667 1.00 77.12 101 LEU A CA 1
ATOM 826 C C . LEU A 1 101 ? 12.611 -2.211 -10.547 1.00 77.12 101 LEU A C 1
ATOM 828 O O . LEU A 1 101 ? 13.016 -3.377 -10.544 1.00 77.12 101 LEU A O 1
ATOM 832 N N . GLY A 1 102 ? 12.957 -1.375 -9.562 1.00 77.81 102 GLY A N 1
ATOM 833 C CA . GLY A 1 102 ? 13.961 -1.681 -8.545 1.00 77.81 102 GLY A CA 1
ATOM 834 C C . GLY A 1 102 ? 15.352 -1.869 -9.157 1.00 77.81 102 GLY A C 1
ATOM 835 O O . GLY A 1 102 ? 15.806 -1.049 -9.956 1.00 77.81 102 GLY A O 1
ATOM 836 N N . ASN A 1 103 ? 16.026 -2.968 -8.803 1.00 79.62 103 ASN A N 1
ATOM 837 C CA . ASN A 1 103 ? 17.392 -3.273 -9.256 1.00 79.62 103 ASN A CA 1
ATOM 838 C C . ASN A 1 103 ? 17.505 -3.544 -10.765 1.00 79.62 103 ASN A C 1
ATOM 840 O O . ASN A 1 103 ? 18.611 -3.540 -11.292 1.00 79.62 103 ASN A O 1
ATOM 844 N N . PHE A 1 104 ? 16.379 -3.771 -11.443 1.00 81.38 104 PHE A N 1
ATOM 845 C CA . PHE A 1 104 ? 16.314 -4.037 -12.881 1.00 81.38 104 PHE A CA 1
ATOM 846 C C . PHE A 1 104 ? 16.010 -2.776 -13.700 1.00 81.38 104 PHE A C 1
ATOM 848 O O . PHE A 1 104 ? 15.758 -2.864 -14.894 1.00 81.38 104 PHE A O 1
ATOM 855 N N . THR A 1 105 ? 15.996 -1.598 -13.067 1.00 80.50 105 THR A N 1
ATOM 856 C CA . THR A 1 105 ? 15.780 -0.338 -13.785 1.00 80.50 105 THR A CA 1
ATOM 857 C C . THR A 1 105 ? 17.059 0.046 -14.515 1.00 80.50 105 THR A C 1
ATOM 859 O O . THR A 1 105 ? 18.039 0.455 -13.877 1.00 80.50 105 THR A O 1
ATOM 862 N N . GLU A 1 106 ? 17.047 -0.065 -15.841 1.00 83.25 106 GLU A N 1
ATOM 863 C CA . GLU A 1 106 ? 18.165 0.390 -16.662 1.00 83.25 106 GLU A CA 1
ATOM 864 C C . GLU A 1 106 ? 18.391 1.901 -16.486 1.00 83.25 106 GLU A C 1
ATOM 866 O O . GLU A 1 106 ? 17.443 2.642 -16.199 1.00 83.25 106 GLU A O 1
ATOM 871 N N . PRO A 1 107 ? 19.638 2.394 -16.616 1.00 80.81 107 PRO A N 1
ATOM 872 C CA . PRO A 1 107 ? 19.957 3.806 -16.404 1.00 80.81 107 PRO A CA 1
ATOM 873 C C . PRO A 1 107 ? 19.112 4.748 -17.268 1.00 80.81 107 PRO A C 1
ATOM 875 O O . PRO A 1 107 ? 18.736 5.823 -16.809 1.00 80.81 107 PRO A O 1
ATOM 878 N N . GLU A 1 108 ? 18.784 4.306 -18.480 1.00 79.06 108 GLU A N 1
ATOM 879 C CA . GLU A 1 108 ? 18.009 5.024 -19.494 1.00 79.06 108 GLU A CA 1
ATOM 880 C C . GLU A 1 108 ? 16.544 5.224 -19.077 1.00 79.06 108 GLU A C 1
ATOM 882 O O . GLU A 1 108 ? 15.952 6.265 -19.353 1.00 79.06 108 GLU A O 1
ATOM 887 N N . HIS A 1 109 ? 15.982 4.275 -18.324 1.00 77.38 109 HIS A N 1
ATOM 888 C CA . HIS A 1 109 ? 14.595 4.319 -17.860 1.00 77.38 109 HIS A CA 1
ATOM 889 C C . HIS A 1 109 ? 14.418 5.051 -16.522 1.00 77.38 109 HIS A C 1
ATOM 891 O O . HIS A 1 109 ? 13.302 5.376 -16.129 1.00 77.38 109 HIS A O 1
ATOM 897 N N . LYS A 1 110 ? 15.498 5.381 -15.801 1.00 77.38 110 LYS A N 1
ATOM 898 C CA . LYS A 1 110 ? 15.390 6.091 -14.507 1.00 77.38 110 LYS A CA 1
ATOM 899 C C . LYS A 1 110 ? 14.814 7.501 -14.630 1.00 77.38 110 LYS A C 1
ATOM 901 O O . LYS A 1 110 ? 14.306 8.037 -13.647 1.00 77.38 110 LYS A O 1
ATOM 906 N N . THR A 1 111 ? 14.924 8.105 -15.808 1.00 81.19 111 THR A N 1
ATOM 907 C CA . THR A 1 111 ? 14.402 9.441 -16.115 1.00 81.19 111 THR A CA 1
ATOM 908 C C . THR A 1 111 ? 13.131 9.406 -16.957 1.00 81.19 111 THR A C 1
ATOM 910 O O . THR A 1 111 ? 12.524 10.459 -17.149 1.00 81.19 111 THR A O 1
ATOM 913 N N . SER A 1 112 ? 12.685 8.232 -17.418 1.00 84.00 112 SER A N 1
ATOM 914 C CA . SER A 1 112 ? 11.423 8.102 -18.146 1.00 84.00 112 SER A CA 1
ATOM 915 C C . SER A 1 112 ? 10.234 8.070 -17.189 1.00 84.00 112 SER A C 1
ATOM 917 O O . SER A 1 112 ? 10.313 7.551 -16.070 1.00 84.00 112 SER A O 1
ATOM 919 N N . LEU A 1 113 ? 9.116 8.641 -17.632 1.00 85.12 113 LEU A N 1
ATOM 920 C CA . LEU A 1 113 ? 7.874 8.633 -16.870 1.00 85.12 113 LEU A CA 1
ATOM 921 C C . LEU A 1 113 ? 7.266 7.233 -16.864 1.00 85.12 113 LEU A C 1
ATOM 923 O O . LEU A 1 113 ? 7.338 6.501 -17.846 1.00 85.12 113 LEU A O 1
ATOM 927 N N . SER A 1 114 ? 6.691 6.860 -15.726 1.00 82.88 114 SER A N 1
ATOM 928 C CA . SER A 1 114 ? 5.918 5.634 -15.596 1.00 82.88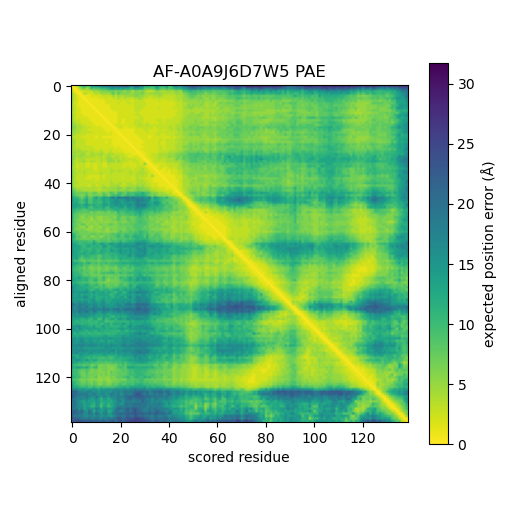 114 SER A CA 1
ATOM 929 C C . SER A 1 114 ? 4.520 5.878 -16.140 1.00 82.88 114 SER A C 1
ATOM 931 O O . SER A 1 114 ? 3.780 6.717 -15.622 1.00 82.88 114 SER A O 1
ATOM 933 N N . ASP A 1 115 ? 4.158 5.121 -17.163 1.00 85.81 115 ASP A N 1
ATOM 934 C CA . ASP A 1 115 ? 2.857 5.193 -17.819 1.00 85.81 115 ASP A CA 1
ATOM 935 C C . ASP A 1 115 ? 1.997 3.947 -17.545 1.00 85.81 115 ASP A C 1
ATOM 937 O O . ASP A 1 115 ? 0.808 3.939 -17.857 1.00 85.81 115 ASP A O 1
ATOM 941 N N . HIS A 1 116 ? 2.563 2.911 -16.921 1.00 87.00 116 HIS A N 1
ATOM 942 C CA . HIS A 1 116 ? 1.854 1.717 -16.472 1.00 87.00 116 HIS A CA 1
ATOM 943 C C . HIS A 1 116 ? 2.191 1.383 -15.017 1.00 87.00 116 HIS A C 1
ATOM 945 O O . HIS A 1 116 ? 3.231 1.753 -14.481 1.00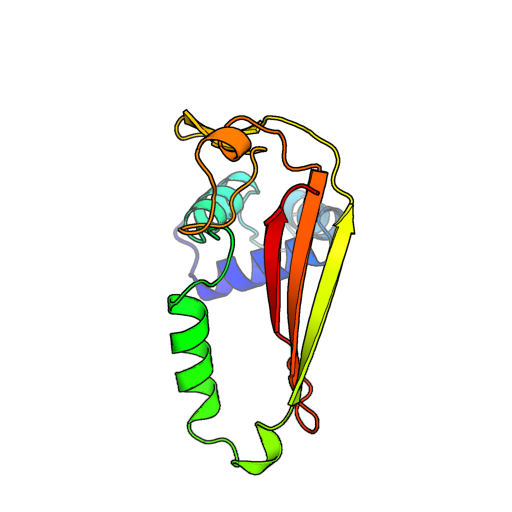 87.00 116 HIS A O 1
ATOM 951 N N . GLY A 1 117 ? 1.304 0.656 -14.354 1.00 85.44 117 GLY A N 1
ATOM 952 C CA . GLY A 1 117 ? 1.533 0.051 -13.054 1.00 85.44 117 GLY A CA 1
ATOM 953 C C . GLY A 1 117 ? 1.354 -1.454 -13.160 1.00 85.44 117 GLY A C 1
ATOM 954 O O . GLY A 1 117 ? 0.243 -1.912 -13.398 1.00 85.44 117 GLY A O 1
ATOM 955 N N . LEU A 1 118 ? 2.421 -2.222 -12.956 1.00 86.06 118 LEU A N 1
ATOM 956 C CA . LEU A 1 118 ? 2.343 -3.670 -12.815 1.00 86.06 118 LEU A CA 1
ATOM 957 C C . LEU A 1 118 ? 1.694 -4.008 -11.473 1.00 86.06 118 LEU A C 1
ATOM 959 O O . LEU A 1 118 ? 2.212 -3.642 -10.413 1.00 86.06 118 LEU A O 1
ATOM 963 N N . ILE A 1 119 ? 0.578 -4.721 -11.522 1.00 86.25 119 ILE A N 1
ATOM 964 C CA . ILE A 1 119 ? -0.151 -5.221 -10.364 1.00 86.25 119 ILE A CA 1
ATOM 965 C C . ILE A 1 119 ? 0.101 -6.720 -10.257 1.00 86.25 119 ILE A C 1
ATOM 967 O O . ILE A 1 119 ? -0.053 -7.447 -11.230 1.00 86.25 119 ILE A O 1
ATOM 971 N N . ILE A 1 120 ? 0.480 -7.186 -9.069 1.00 86.56 120 ILE A N 1
ATOM 972 C CA . ILE A 1 120 ? 0.666 -8.605 -8.757 1.00 86.56 120 ILE A CA 1
ATOM 973 C C . ILE A 1 120 ? -0.247 -8.950 -7.589 1.00 86.56 120 ILE A C 1
ATOM 975 O O . ILE A 1 120 ? -0.161 -8.338 -6.525 1.00 86.56 120 ILE A O 1
ATOM 979 N N . MET A 1 121 ? -1.104 -9.944 -7.770 1.00 86.31 121 MET A N 1
ATOM 980 C CA . MET A 1 121 ? -2.084 -10.379 -6.790 1.00 86.31 121 MET A CA 1
ATOM 981 C C . MET A 1 121 ? -1.960 -11.874 -6.536 1.00 86.31 121 MET A C 1
ATOM 983 O O . MET A 1 121 ? -1.941 -12.675 -7.465 1.00 86.31 121 MET A O 1
ATOM 987 N N . PHE A 1 122 ? -1.911 -12.257 -5.265 1.00 86.44 122 PHE A N 1
ATOM 988 C CA . PHE A 1 122 ? -2.059 -13.651 -4.871 1.00 86.44 122 PHE A CA 1
ATOM 989 C C . PHE A 1 122 ? -3.524 -13.931 -4.533 1.00 86.44 122 PHE A C 1
ATOM 991 O O . PHE A 1 122 ? -4.105 -13.267 -3.667 1.00 86.44 122 PHE A O 1
ATOM 998 N N . GLN A 1 123 ? -4.100 -14.916 -5.218 1.00 85.69 123 GLN A N 1
ATOM 999 C CA . GLN A 1 123 ? -5.466 -15.381 -5.026 1.00 85.69 123 GLN A CA 1
ATOM 1000 C C . GLN A 1 123 ? -5.441 -16.833 -4.529 1.00 85.69 123 GLN A C 1
ATOM 1002 O O . GLN A 1 123 ? -5.215 -17.743 -5.330 1.00 85.69 123 GLN A O 1
ATOM 1007 N N . PRO A 1 124 ? -5.683 -17.085 -3.232 1.00 84.69 124 PRO A N 1
ATOM 1008 C CA . PRO A 1 124 ? -5.799 -18.448 -2.728 1.00 84.69 124 PRO A CA 1
ATOM 1009 C C . PRO A 1 124 ? -7.024 -19.162 -3.316 1.00 84.69 124 PRO A C 1
ATOM 1011 O O . PRO A 1 124 ? -8.043 -18.531 -3.613 1.00 84.69 124 PRO A O 1
ATOM 1014 N N . PHE A 1 125 ? -6.927 -20.485 -3.470 1.00 83.50 125 PHE A N 1
ATOM 1015 C CA . PHE A 1 125 ? -8.006 -21.314 -4.017 1.00 83.50 125 PHE A CA 1
ATOM 1016 C C . PHE A 1 125 ? -9.124 -21.575 -3.006 1.00 83.50 125 PHE A C 1
ATOM 1018 O O . PHE A 1 125 ? -10.291 -21.637 -3.379 1.00 83.50 125 PHE A O 1
ATOM 1025 N N . GLN A 1 126 ? -8.768 -21.742 -1.730 1.00 76.56 126 GLN A N 1
ATOM 1026 C CA . GLN A 1 126 ? -9.718 -22.086 -0.665 1.00 76.56 126 GLN A CA 1
ATOM 1027 C C . GLN A 1 126 ? -9.949 -20.936 0.320 1.00 76.56 126 GLN A C 1
ATOM 1029 O O . GLN A 1 126 ? -11.038 -20.808 0.879 1.00 76.56 126 GLN A O 1
ATOM 1034 N N . ALA A 1 127 ? -8.949 -20.078 0.535 1.00 64.25 127 ALA A N 1
ATOM 1035 C CA . ALA A 1 127 ? -9.099 -18.911 1.393 1.00 64.25 127 ALA A CA 1
ATOM 1036 C C . ALA A 1 127 ? -9.746 -17.733 0.638 1.00 64.25 127 ALA A C 1
ATOM 1038 O O . ALA A 1 127 ? -9.613 -17.580 -0.571 1.00 64.25 127 ALA A O 1
ATOM 1039 N N . ARG A 1 128 ? -10.451 -16.859 1.367 1.00 59.12 128 ARG A N 1
ATOM 1040 C CA . ARG A 1 128 ? -11.086 -15.642 0.819 1.00 59.12 128 ARG A CA 1
ATOM 1041 C C . ARG A 1 128 ? -10.172 -14.409 0.808 1.00 59.12 128 ARG A C 1
ATOM 1043 O O . ARG A 1 128 ? -10.577 -13.364 0.311 1.00 59.12 128 ARG A O 1
ATOM 1050 N N . ALA A 1 129 ? -8.983 -14.496 1.403 1.00 56.75 129 ALA A N 1
ATOM 1051 C CA . ALA A 1 129 ? -8.096 -13.352 1.587 1.00 56.75 129 ALA A CA 1
ATOM 1052 C C . ALA A 1 129 ? -7.111 -13.226 0.420 1.00 56.75 129 ALA A C 1
ATOM 1054 O O . ALA A 1 129 ? -6.179 -14.015 0.303 1.00 56.75 129 ALA A O 1
ATOM 1055 N N . SER A 1 130 ? -7.305 -12.214 -0.418 1.00 59.94 130 SER A N 1
ATOM 1056 C CA . SER A 1 130 ? -6.410 -11.885 -1.525 1.00 59.94 130 SER A CA 1
ATOM 1057 C C . SER A 1 130 ? -5.526 -10.686 -1.203 1.00 59.94 130 SER A C 1
ATOM 1059 O O . SER A 1 130 ? -5.953 -9.768 -0.499 1.00 59.94 130 SER A O 1
ATOM 1061 N N . ILE A 1 131 ? -4.309 -10.659 -1.744 1.00 61.81 131 ILE A N 1
ATOM 1062 C CA . ILE A 1 131 ? -3.334 -9.593 -1.475 1.00 61.81 131 ILE A CA 1
ATOM 1063 C C . ILE A 1 131 ? -2.771 -9.104 -2.788 1.00 61.81 131 ILE A C 1
ATOM 1065 O O . ILE A 1 131 ? -2.306 -9.907 -3.589 1.00 61.81 131 ILE A O 1
ATOM 1069 N N . SER A 1 132 ? -2.794 -7.790 -2.977 1.00 58.31 132 SER A N 1
ATOM 1070 C CA . SER A 1 132 ? -2.350 -7.121 -4.193 1.00 58.31 132 SER A CA 1
ATOM 1071 C C . SER A 1 132 ? -1.187 -6.173 -3.913 1.00 58.31 132 SER A C 1
ATOM 1073 O O . SER A 1 132 ? -1.205 -5.418 -2.940 1.00 58.31 132 SER A O 1
ATOM 1075 N N . TYR A 1 133 ? -0.216 -6.164 -4.815 1.00 59.53 133 TYR A N 1
ATOM 1076 C CA . TYR A 1 133 ? 0.901 -5.231 -4.881 1.00 59.53 133 TYR A CA 1
ATOM 1077 C C . TYR A 1 133 ? 0.854 -4.486 -6.209 1.00 59.53 133 TYR A C 1
ATOM 1079 O O . TYR A 1 133 ? 0.437 -5.060 -7.206 1.00 59.53 133 TYR A O 1
ATOM 1087 N N . ALA A 1 134 ? 1.309 -3.234 -6.231 1.00 56.44 134 ALA A N 1
ATOM 1088 C CA . ALA A 1 134 ? 1.435 -2.445 -7.453 1.00 56.44 134 ALA A CA 1
ATOM 1089 C C . ALA A 1 134 ? 2.818 -1.773 -7.525 1.00 56.44 134 ALA A C 1
ATOM 1091 O O . ALA A 1 134 ? 3.365 -1.337 -6.502 1.00 56.44 134 ALA A O 1
ATOM 1092 N N . ARG A 1 135 ? 3.391 -1.680 -8.727 1.00 56.75 135 ARG A N 1
ATOM 1093 C CA . ARG A 1 135 ? 4.687 -1.043 -9.010 1.00 56.75 135 ARG A CA 1
ATOM 1094 C C . ARG A 1 135 ? 4.629 -0.302 -10.348 1.00 56.75 135 ARG A C 1
ATOM 1096 O O . ARG A 1 135 ? 4.071 -0.834 -11.291 1.00 56.75 135 ARG A O 1
ATOM 1103 N N . GLY A 1 136 ? 5.197 0.901 -10.430 1.00 54.16 136 GLY A N 1
ATOM 1104 C CA . GLY A 1 136 ? 5.250 1.671 -11.680 1.00 54.16 136 GLY A CA 1
ATOM 1105 C C . GLY A 1 136 ? 6.241 1.076 -12.686 1.00 54.16 136 GLY A C 1
ATOM 1106 O O . GLY A 1 136 ? 7.382 0.791 -12.327 1.00 54.16 136 GLY A O 1
ATOM 1107 N N . ALA A 1 137 ? 5.808 0.902 -13.928 1.00 53.25 137 ALA A N 1
ATOM 1108 C CA . ALA A 1 137 ? 6.582 0.433 -15.072 1.00 53.25 137 ALA A CA 1
ATOM 1109 C C . ALA A 1 137 ? 6.385 1.385 -16.272 1.00 53.25 137 ALA A C 1
ATOM 1111 O O . ALA A 1 137 ? 5.449 2.192 -16.279 1.00 53.25 137 ALA A O 1
ATOM 1112 N N . ALA A 1 138 ? 7.281 1.311 -17.259 1.00 47.81 138 ALA A N 1
ATOM 1113 C CA . ALA A 1 138 ? 7.041 1.826 -18.608 1.00 47.81 138 ALA A CA 1
ATOM 1114 C C . ALA A 1 138 ? 7.144 0.685 -19.621 1.00 47.81 138 ALA A C 1
ATOM 1116 O O . ALA A 1 138 ? 7.810 -0.313 -19.335 1.00 47.81 138 ALA A O 1
ATOM 1117 N N . ARG A 1 139 ? 6.471 0.841 -20.764 1.00 52.38 139 ARG A N 1
ATOM 1118 C CA . ARG A 1 139 ? 6.662 -0.016 -21.941 1.00 52.38 139 ARG A CA 1
ATOM 1119 C C . ARG A 1 139 ? 7.797 0.469 -22.827 1.00 52.38 139 ARG A C 1
ATOM 1121 O O . ARG A 1 139 ? 7.988 1.702 -22.902 1.00 52.38 139 ARG A O 1
#

Organism: Rhipicephalus microplus (NCBI:txid6941)

InterPro domains:
  IPR048365 Transposable element P transposase-like, RNase H domain, N-terminal [PF21787] (50-127)

Secondary structure (DSSP, 8-state):
-PPPHHHHHHHHHHHHH-HHHHHHHHHTTSS----HHHHHHHHTTS---SS--HHHHHHHHHHHTTS-GGGG-EEEEEEEEE-----EE-TTS-EESB---GGG--GGGGGSBP-EEEEEEEEESS-S--EEEEEEE--

pLDDT: mean 81.08, std 11.09, range [47.81, 95.44]

Mean predicted aligned error: 8.77 Å